Protein AF-A0A1C5XAY7-F1 (afdb_monomer_lite)

Radius of gyration: 15.76 Å; chains: 1; bounding box: 36×45×26 Å

Structure (mmCIF, N/CA/C/O backbone):
data_AF-A0A1C5XAY7-F1
#
_entry.id   AF-A0A1C5XAY7-F1
#
loop_
_atom_site.group_PDB
_atom_site.id
_atom_site.type_symbol
_atom_site.label_atom_id
_atom_site.label_alt_id
_atom_site.label_comp_id
_atom_site.label_asym_id
_atom_site.label_entity_id
_atom_site.label_seq_id
_atom_site.pdbx_PDB_ins_code
_atom_site.Cartn_x
_atom_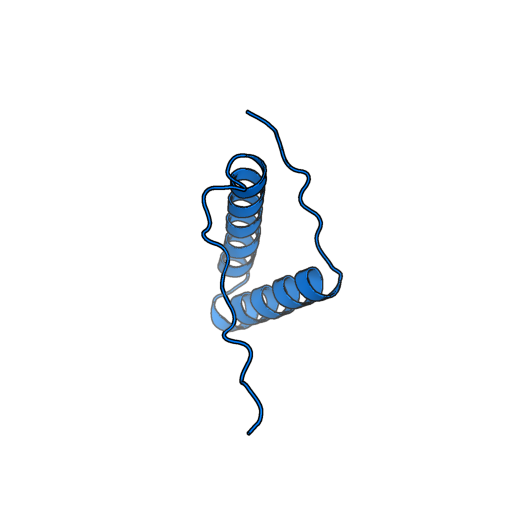site.Cartn_y
_atom_site.Cartn_z
_atom_site.occupancy
_atom_site.B_iso_or_equiv
_atom_site.auth_seq_id
_atom_site.auth_comp_id
_atom_site.auth_asym_id
_atom_site.auth_atom_id
_atom_site.pdbx_PDB_model_num
ATOM 1 N N . MET A 1 1 ? 25.356 1.223 -8.639 1.00 69.56 1 MET A N 1
ATOM 2 C CA . MET A 1 1 ? 24.297 0.218 -8.411 1.00 69.56 1 MET A CA 1
ATOM 3 C C . MET A 1 1 ? 23.301 0.345 -9.543 1.00 69.56 1 MET A C 1
ATOM 5 O O . MET A 1 1 ? 23.083 1.461 -9.996 1.00 69.56 1 MET A O 1
ATOM 9 N N . GLN A 1 2 ? 22.796 -0.771 -10.058 1.00 66.69 2 GLN A N 1
ATOM 10 C CA . GLN A 1 2 ? 21.818 -0.769 -11.143 1.00 66.69 2 GLN A CA 1
ATOM 11 C C . GLN A 1 2 ? 20.430 -0.625 -10.516 1.00 66.69 2 GLN A C 1
ATOM 13 O O . GLN A 1 2 ? 20.057 -1.448 -9.687 1.00 66.69 2 GLN A O 1
ATOM 18 N N . GLU A 1 3 ? 19.719 0.446 -10.854 1.00 75.44 3 GLU A N 1
ATOM 19 C CA . GLU A 1 3 ? 18.371 0.707 -10.348 1.00 75.44 3 GLU A CA 1
ATOM 20 C C . GLU A 1 3 ? 17.357 -0.049 -11.212 1.00 75.44 3 GLU A C 1
ATOM 22 O O . GLU A 1 3 ? 17.345 0.081 -12.440 1.00 75.44 3 GLU A O 1
ATOM 27 N N . TYR A 1 4 ? 16.536 -0.883 -10.582 1.00 82.50 4 TYR A N 1
ATOM 28 C CA . TYR A 1 4 ? 15.517 -1.668 -11.268 1.00 82.50 4 TYR A CA 1
ATOM 29 C C . TYR A 1 4 ? 14.182 -0.936 -11.250 1.00 82.50 4 TYR A C 1
ATOM 31 O O . TYR A 1 4 ? 13.725 -0.464 -10.215 1.00 82.50 4 TYR A O 1
ATOM 39 N N . LYS A 1 5 ? 13.504 -0.885 -12.397 1.00 87.00 5 LYS A N 1
ATOM 40 C CA . LYS A 1 5 ? 12.148 -0.341 -12.452 1.00 87.00 5 LYS A CA 1
ATOM 41 C C . LYS A 1 5 ? 11.174 -1.329 -11.811 1.00 87.00 5 LYS A C 1
ATOM 43 O O . LYS A 1 5 ? 11.025 -2.444 -12.304 1.00 87.00 5 LYS A O 1
ATOM 48 N N . ILE A 1 6 ? 10.473 -0.891 -10.769 1.00 87.62 6 ILE A N 1
ATOM 49 C CA . ILE A 1 6 ? 9.332 -1.632 -10.228 1.00 87.62 6 ILE A CA 1
ATOM 50 C C . ILE A 1 6 ? 8.122 -1.443 -11.133 1.00 87.62 6 ILE A C 1
ATOM 52 O O . ILE A 1 6 ? 7.843 -0.345 -11.620 1.00 87.62 6 ILE A O 1
ATOM 56 N N . ILE A 1 7 ? 7.419 -2.545 -11.365 1.00 91.50 7 ILE A N 1
ATOM 57 C CA . ILE A 1 7 ? 6.177 -2.599 -12.123 1.00 91.50 7 ILE A CA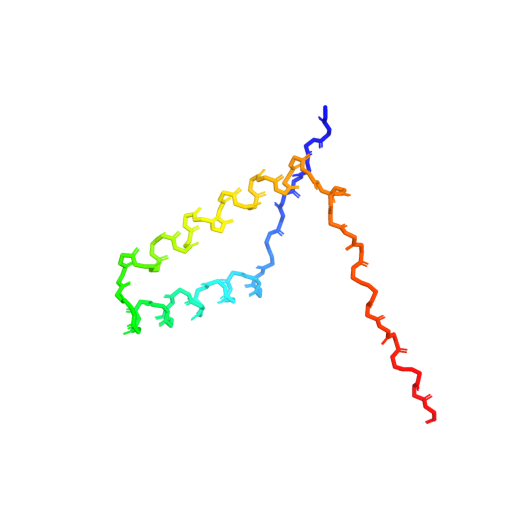 1
ATOM 58 C C . ILE A 1 7 ? 5.157 -3.290 -11.226 1.00 91.50 7 ILE A C 1
ATOM 60 O O . ILE A 1 7 ? 5.420 -4.384 -10.733 1.00 91.50 7 ILE A O 1
ATOM 64 N N . LEU A 1 8 ? 4.014 -2.643 -11.021 1.00 91.00 8 LEU A N 1
ATOM 65 C CA . LEU A 1 8 ? 2.876 -3.230 -10.325 1.00 91.00 8 LEU A CA 1
ATOM 66 C C . LEU A 1 8 ? 1.892 -3.768 -11.357 1.00 91.00 8 LEU A C 1
ATOM 68 O O . LEU A 1 8 ? 1.589 -3.095 -12.346 1.00 91.00 8 LEU A O 1
ATOM 72 N N . THR A 1 9 ? 1.424 -4.992 -11.138 1.00 96.62 9 THR A N 1
ATOM 73 C CA . THR A 1 9 ? 0.294 -5.547 -11.882 1.00 96.62 9 THR A CA 1
ATOM 74 C C . THR A 1 9 ? -1.006 -4.965 -11.336 1.00 96.62 9 THR A C 1
ATOM 76 O O . THR A 1 9 ? -1.045 -4.433 -10.229 1.00 96.62 9 THR A O 1
ATOM 79 N N . TRP A 1 10 ? -2.087 -5.084 -12.105 1.00 97.31 10 TRP A N 1
ATOM 80 C CA . TRP A 1 10 ? -3.418 -4.734 -11.609 1.00 97.31 10 TRP A CA 1
ATOM 81 C C . TRP A 1 10 ? -3.806 -5.560 -10.381 1.00 97.31 10 TRP A C 1
ATOM 83 O O . TRP A 1 10 ? -4.319 -4.996 -9.427 1.00 97.31 10 TRP A O 1
ATOM 93 N N . GLU A 1 11 ? -3.490 -6.858 -10.372 1.00 97.62 11 GLU A N 1
ATOM 94 C CA . GLU A 1 11 ? -3.712 -7.748 -9.221 1.00 97.62 11 GLU A CA 1
ATOM 95 C C . GLU A 1 11 ? -2.998 -7.234 -7.968 1.00 97.62 11 GLU A C 1
ATOM 97 O O . GLU A 1 11 ? -3.634 -7.069 -6.938 1.00 97.62 11 GLU A O 1
ATOM 102 N N . ALA A 1 12 ? -1.723 -6.848 -8.078 1.00 95.88 12 ALA A N 1
ATOM 103 C CA . ALA A 1 12 ? -0.986 -6.299 -6.943 1.00 95.88 12 ALA A CA 1
ATOM 104 C C . ALA A 1 12 ? -1.571 -4.968 -6.441 1.00 95.88 12 ALA A C 1
ATOM 106 O O . ALA A 1 12 ? -1.455 -4.657 -5.262 1.00 95.88 12 ALA A O 1
ATOM 107 N N . ILE A 1 13 ? -2.182 -4.164 -7.317 1.00 95.31 13 ILE A N 1
ATOM 108 C CA . ILE A 1 13 ? -2.872 -2.937 -6.898 1.00 95.31 13 ILE A CA 1
ATOM 109 C C . ILE A 1 13 ? -4.140 -3.290 -6.114 1.00 95.31 13 ILE A C 1
ATOM 111 O O . ILE A 1 13 ? -4.359 -2.704 -5.058 1.00 95.31 13 ILE A O 1
ATOM 115 N N . TYR A 1 14 ? -4.931 -4.256 -6.592 1.00 97.06 14 TYR A N 1
ATOM 116 C CA . TYR A 1 14 ? -6.123 -4.723 -5.878 1.00 97.06 14 TYR A CA 1
ATOM 117 C C . TYR A 1 14 ? -5.774 -5.331 -4.519 1.00 97.06 14 TYR A C 1
ATOM 119 O O . TYR A 1 14 ? -6.375 -4.936 -3.530 1.00 97.06 14 TYR A O 1
ATOM 127 N N . ASP A 1 15 ? -4.742 -6.175 -4.442 1.00 97.56 15 ASP A N 1
ATOM 128 C CA . ASP A 1 15 ? -4.283 -6.757 -3.175 1.00 97.56 15 ASP A CA 1
ATOM 129 C C . ASP A 1 15 ? -3.919 -5.670 -2.149 1.00 97.56 15 ASP A C 1
ATOM 131 O O . ASP A 1 15 ? -4.236 -5.780 -0.966 1.00 97.56 15 ASP A O 1
ATOM 135 N N . VAL A 1 16 ? -3.253 -4.595 -2.588 1.00 96.38 16 VAL A N 1
ATOM 136 C CA . VAL A 1 16 ? -2.884 -3.480 -1.703 1.00 96.38 16 VAL A CA 1
ATOM 137 C C . VAL A 1 16 ? -4.112 -2.727 -1.211 1.00 96.38 16 VAL A C 1
ATOM 139 O O . VAL A 1 16 ? -4.157 -2.370 -0.033 1.00 96.38 16 VAL A O 1
ATOM 142 N N . THR A 1 17 ? -5.089 -2.484 -2.086 1.00 96.81 17 THR A N 1
ATOM 143 C CA . THR A 1 17 ? -6.346 -1.829 -1.713 1.00 96.81 17 THR A CA 1
ATOM 144 C C . THR A 1 17 ? -7.141 -2.688 -0.736 1.00 96.81 17 THR A C 1
ATOM 146 O O . THR A 1 17 ? -7.476 -2.196 0.334 1.00 96.81 17 THR A O 1
ATOM 149 N N . ASP A 1 18 ? -7.337 -3.973 -1.027 1.00 98.31 18 ASP A N 1
ATOM 150 C CA . ASP A 1 18 ? -8.094 -4.890 -0.168 1.00 98.31 18 ASP A CA 1
ATOM 151 C C . ASP A 1 18 ? -7.477 -4.990 1.241 1.00 98.31 18 ASP A C 1
ATOM 153 O O . ASP A 1 18 ? -8.187 -4.995 2.249 1.00 98.31 18 ASP A O 1
ATOM 157 N N . ILE A 1 19 ? -6.141 -5.022 1.338 1.00 98.31 19 ILE A N 1
ATOM 158 C CA . ILE A 1 19 ? -5.442 -5.024 2.631 1.00 98.31 19 ILE A CA 1
ATOM 159 C C . ILE A 1 19 ? -5.594 -3.676 3.348 1.00 98.31 19 ILE A C 1
ATOM 161 O O . ILE A 1 19 ? -5.788 -3.656 4.564 1.00 98.31 19 ILE A O 1
ATOM 165 N N . ALA A 1 20 ? -5.476 -2.554 2.633 1.00 98.25 20 ALA A N 1
ATOM 166 C CA . ALA A 1 20 ? -5.614 -1.228 3.229 1.00 98.25 20 ALA A CA 1
ATOM 167 C C . ALA A 1 20 ? -7.031 -0.998 3.770 1.00 98.25 20 ALA A C 1
ATOM 169 O O . ALA A 1 20 ? -7.159 -0.520 4.895 1.00 98.25 20 ALA A O 1
ATOM 170 N N . ASP A 1 21 ? -8.054 -1.407 3.020 1.00 98.38 21 ASP A N 1
ATOM 171 C CA . ASP A 1 21 ? -9.460 -1.312 3.418 1.00 98.38 21 ASP A CA 1
ATOM 172 C C . ASP A 1 21 ? -9.724 -2.145 4.683 1.00 98.38 21 ASP A C 1
ATOM 174 O O . ASP A 1 21 ? -10.302 -1.643 5.646 1.00 98.38 21 ASP A O 1
ATOM 178 N N . TYR A 1 22 ? -9.207 -3.381 4.745 1.00 98.56 22 TYR A N 1
ATOM 179 C CA . TYR A 1 22 ? -9.284 -4.208 5.956 1.00 98.56 22 TYR A CA 1
ATOM 180 C C . TYR A 1 22 ? -8.598 -3.544 7.161 1.00 98.56 22 TYR A C 1
ATOM 182 O O . TYR A 1 22 ? -9.117 -3.558 8.277 1.00 98.56 22 TYR A O 1
ATOM 190 N N . ILE A 1 23 ? -7.419 -2.949 6.958 1.00 98.50 23 ILE A N 1
ATOM 191 C CA . ILE A 1 23 ? -6.702 -2.263 8.039 1.00 98.50 23 ILE A CA 1
ATOM 192 C C . ILE A 1 23 ? -7.465 -1.016 8.499 1.00 98.50 23 ILE A C 1
ATOM 194 O O . ILE A 1 23 ? -7.488 -0.730 9.695 1.00 98.50 23 ILE A O 1
ATOM 198 N N . GLU A 1 24 ? -8.067 -0.266 7.578 1.00 98.44 24 GLU A N 1
ATOM 199 C CA . GLU A 1 24 ? -8.875 0.906 7.906 1.00 98.44 24 GLU A CA 1
ATOM 200 C C . GLU A 1 24 ? -10.109 0.519 8.725 1.00 98.44 24 GLU A C 1
ATOM 202 O O . GLU A 1 24 ? -10.386 1.167 9.736 1.00 98.44 24 GLU A O 1
ATOM 207 N N . GLU A 1 25 ? -10.805 -0.550 8.335 1.00 98.44 25 GLU A N 1
ATOM 208 C CA . GLU A 1 25 ? -11.988 -1.050 9.040 1.00 98.44 25 GLU A CA 1
ATOM 209 C C . GLU A 1 25 ? -11.652 -1.513 10.469 1.00 98.44 25 GLU A C 1
ATOM 211 O O . GLU A 1 25 ? -12.350 -1.154 11.419 1.00 98.44 25 GLU A O 1
ATOM 216 N N . GLU A 1 26 ? -10.549 -2.247 10.644 1.00 98.50 26 GLU A N 1
ATOM 217 C CA . GLU A 1 26 ? -10.191 -2.864 11.930 1.00 98.50 26 GLU A CA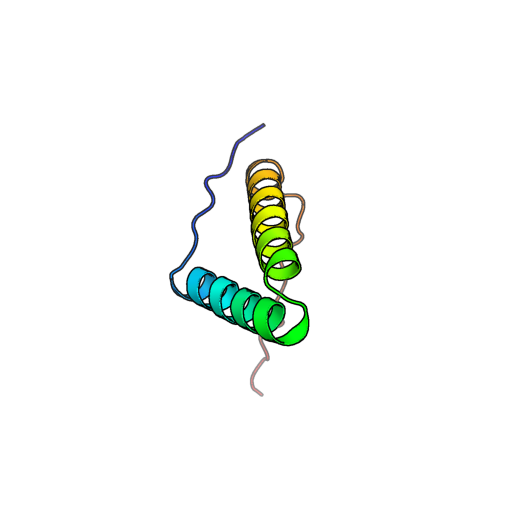 1
ATOM 218 C C . GLU A 1 26 ? -9.373 -1.952 12.861 1.00 98.50 26 GLU A C 1
ATOM 220 O O . GLU A 1 26 ? -9.502 -2.014 14.087 1.00 98.50 26 GLU A O 1
ATOM 225 N N . PHE A 1 27 ? -8.503 -1.104 12.306 1.00 97.81 27 PHE A N 1
ATOM 226 C CA . PHE A 1 27 ? -7.518 -0.321 13.067 1.00 97.81 27 PHE A CA 1
ATOM 227 C C . PHE A 1 27 ? -7.617 1.188 12.825 1.00 97.81 27 PHE A C 1
ATOM 229 O O . PHE A 1 27 ? -6.940 1.968 13.499 1.00 97.81 27 PHE A O 1
ATOM 236 N N . GLY A 1 28 ? -8.477 1.620 11.905 1.00 98.06 28 GLY A N 1
ATOM 237 C CA . GLY A 1 28 ? -8.672 3.017 11.552 1.00 98.06 28 GLY A CA 1
ATOM 238 C C . GLY A 1 28 ? -7.719 3.513 10.466 1.00 98.06 28 GLY A C 1
ATOM 239 O O . GLY A 1 28 ? -6.623 2.994 10.242 1.00 98.06 28 GLY A O 1
ATOM 240 N N . GLN A 1 29 ? -8.133 4.603 9.825 1.00 98.19 29 GLN A N 1
ATOM 241 C CA . GLN A 1 29 ? -7.473 5.180 8.654 1.00 98.19 29 GLN A CA 1
ATOM 242 C C . GLN A 1 29 ? -5.976 5.469 8.860 1.00 98.19 29 GLN A C 1
ATOM 244 O O . GLN A 1 29 ? -5.164 5.206 7.978 1.00 98.19 29 GLN A O 1
ATOM 249 N N . GLN A 1 30 ? -5.573 5.935 10.049 1.00 98.38 30 GLN A N 1
ATOM 250 C CA . GLN A 1 30 ? -4.165 6.234 10.339 1.00 98.38 30 GLN A CA 1
ATOM 251 C C . GLN A 1 30 ? -3.251 5.008 10.154 1.00 98.38 30 GLN A C 1
ATOM 253 O O . GLN A 1 30 ? -2.094 5.147 9.748 1.00 98.38 30 GLN A O 1
ATOM 258 N N . HIS A 1 31 ? -3.750 3.808 10.459 1.00 98.38 31 HIS A N 1
ATOM 259 C CA . HIS A 1 31 ? -2.999 2.569 10.281 1.00 98.38 31 HIS A CA 1
ATOM 260 C C . HIS A 1 31 ? -2.925 2.157 8.807 1.00 98.38 31 HIS A C 1
ATOM 262 O O . HIS A 1 31 ? -1.861 1.719 8.364 1.00 98.38 31 HIS A O 1
ATOM 268 N N . ALA A 1 32 ? -3.999 2.359 8.041 1.00 98.31 32 ALA A N 1
ATOM 269 C CA . ALA A 1 32 ? -4.023 2.095 6.604 1.00 98.31 32 ALA A CA 1
ATOM 270 C C . ALA A 1 32 ? -3.084 3.041 5.835 1.00 98.31 32 ALA A C 1
ATOM 272 O O . ALA A 1 32 ? -2.282 2.588 5.015 1.00 98.31 32 ALA A O 1
ATOM 273 N N . ASP A 1 33 ? -3.094 4.335 6.168 1.00 98.00 33 ASP A N 1
ATOM 274 C CA . ASP A 1 33 ? -2.186 5.333 5.590 1.00 98.00 33 ASP A CA 1
ATOM 275 C C . ASP A 1 33 ? -0.719 4.972 5.853 1.00 98.00 33 ASP A C 1
ATOM 277 O O . ASP A 1 33 ? 0.134 5.034 4.959 1.00 98.00 33 ASP A O 1
ATOM 281 N N . ARG A 1 34 ? -0.415 4.548 7.088 1.00 98.38 34 ARG A N 1
ATOM 282 C CA . ARG A 1 34 ? 0.928 4.099 7.459 1.00 98.38 34 ARG A CA 1
ATOM 283 C C . ARG A 1 34 ? 1.340 2.855 6.679 1.00 98.38 34 ARG A C 1
ATOM 285 O O . ARG A 1 34 ? 2.445 2.832 6.149 1.00 98.38 34 ARG A O 1
ATOM 292 N N . PHE A 1 35 ? 0.465 1.856 6.570 1.00 97.88 35 PHE A N 1
ATOM 293 C CA . PHE A 1 35 ? 0.728 0.647 5.789 1.00 97.88 35 PHE A CA 1
ATOM 294 C C . PHE A 1 35 ? 1.085 0.978 4.333 1.00 97.88 35 PHE A C 1
ATOM 296 O O . PHE A 1 35 ? 2.104 0.506 3.827 1.00 97.88 35 PHE A O 1
ATOM 303 N N . GLN A 1 36 ? 0.302 1.838 3.677 1.00 96.38 36 GLN A N 1
ATOM 304 C CA . GLN A 1 36 ? 0.563 2.238 2.292 1.00 96.38 36 GLN A CA 1
ATOM 305 C C . GLN A 1 36 ? 1.894 2.996 2.145 1.00 96.38 36 GLN A C 1
ATOM 307 O O . GLN A 1 36 ? 2.638 2.768 1.185 1.00 96.38 36 GLN A O 1
ATOM 312 N N . SER A 1 37 ? 2.224 3.874 3.100 1.00 97.38 37 SER A N 1
ATOM 313 C CA . SER A 1 37 ? 3.508 4.587 3.125 1.00 97.38 37 SER A CA 1
ATOM 314 C C . SER A 1 37 ? 4.692 3.632 3.299 1.00 97.38 37 SER A C 1
ATOM 316 O O . SER A 1 37 ? 5.651 3.699 2.526 1.00 97.38 37 SER A O 1
ATOM 318 N N . ASP A 1 38 ? 4.610 2.719 4.268 1.00 97.06 38 ASP A N 1
ATOM 319 C CA . ASP A 1 38 ? 5.662 1.742 4.560 1.00 97.06 38 ASP A CA 1
ATOM 320 C C . ASP A 1 38 ? 5.871 0.808 3.354 1.00 97.06 38 ASP A C 1
ATOM 322 O O . ASP A 1 38 ? 7.003 0.562 2.935 1.00 97.06 38 ASP A O 1
ATOM 326 N N . LEU A 1 39 ? 4.789 0.349 2.714 1.00 95.06 39 LEU A N 1
ATOM 327 C CA . LEU A 1 39 ? 4.859 -0.474 1.506 1.00 95.06 39 LEU A CA 1
ATOM 328 C C . LEU A 1 39 ? 5.563 0.259 0.354 1.00 95.06 39 LEU A C 1
ATOM 330 O O . LEU A 1 39 ? 6.407 -0.320 -0.335 1.00 95.06 39 LEU A O 1
ATOM 334 N N . LYS A 1 40 ? 5.261 1.546 0.154 1.00 92.44 40 LYS A N 1
ATOM 335 C CA . LYS A 1 40 ? 5.928 2.375 -0.856 1.00 92.44 40 LYS A CA 1
ATOM 336 C C . LYS A 1 40 ? 7.428 2.500 -0.598 1.00 92.44 40 LYS A C 1
ATOM 338 O O . LYS A 1 40 ? 8.207 2.394 -1.547 1.00 92.44 40 LYS A O 1
ATOM 343 N N . GLU A 1 41 ? 7.836 2.690 0.653 1.00 92.94 41 GLU A N 1
ATOM 344 C CA . GLU A 1 41 ? 9.250 2.741 1.034 1.00 92.94 41 GLU A CA 1
ATOM 345 C C . GLU A 1 41 ? 9.948 1.398 0.773 1.00 92.94 41 GLU A C 1
ATOM 347 O O . GLU A 1 41 ? 11.015 1.358 0.159 1.00 92.94 41 GLU A O 1
ATOM 352 N N . GLN A 1 42 ? 9.320 0.277 1.144 1.00 89.94 42 GLN A N 1
ATOM 353 C CA . GLN A 1 42 ? 9.864 -1.058 0.870 1.00 89.94 42 GLN A CA 1
ATOM 354 C C . GLN A 1 42 ? 10.028 -1.319 -0.634 1.00 89.94 42 GLN A C 1
ATOM 356 O O . GLN A 1 42 ? 11.051 -1.860 -1.057 1.00 89.94 42 GLN A O 1
ATOM 361 N N . MET A 1 43 ? 9.078 -0.877 -1.463 1.00 88.50 43 MET A N 1
ATOM 362 C CA . MET A 1 43 ? 9.212 -0.937 -2.921 1.00 88.50 43 MET A CA 1
ATOM 363 C C . MET A 1 43 ? 10.394 -0.090 -3.413 1.00 88.50 43 MET A C 1
ATOM 365 O O . MET A 1 43 ? 11.220 -0.557 -4.190 1.00 88.50 43 MET A O 1
ATOM 369 N N . GLN A 1 44 ? 10.560 1.137 -2.931 1.00 85.69 44 GLN A N 1
ATOM 370 C CA . GLN A 1 44 ? 11.718 1.955 -3.314 1.00 85.69 44 GLN A CA 1
ATOM 371 C C . GLN A 1 44 ? 13.053 1.328 -2.889 1.00 85.69 44 GLN A C 1
ATOM 373 O O . GLN A 1 44 ? 14.039 1.428 -3.612 1.00 85.69 44 GLN A O 1
ATOM 378 N N . ASN A 1 45 ? 13.094 0.616 -1.766 1.00 86.25 45 ASN A N 1
ATOM 379 C CA . ASN A 1 45 ? 14.284 -0.131 -1.367 1.00 86.25 45 ASN A CA 1
ATOM 380 C C . ASN A 1 45 ? 14.525 -1.348 -2.282 1.00 86.25 45 ASN A C 1
ATOM 382 O O . ASN A 1 45 ? 15.660 -1.629 -2.667 1.00 86.25 45 ASN A O 1
ATOM 386 N N . LEU A 1 46 ? 13.469 -2.043 -2.712 1.00 84.06 46 LEU A N 1
ATOM 387 C CA . LEU A 1 46 ? 13.553 -3.164 -3.657 1.00 84.06 46 LEU A CA 1
ATOM 388 C C . LEU A 1 46 ? 14.137 -2.767 -5.020 1.00 84.06 46 LEU A C 1
ATOM 390 O O . LEU A 1 46 ? 14.875 -3.560 -5.610 1.00 84.06 46 LEU A O 1
ATOM 394 N N . SER A 1 47 ? 13.863 -1.553 -5.517 1.00 79.88 47 SER A N 1
ATOM 395 C CA . SER A 1 47 ? 14.465 -1.075 -6.773 1.00 79.88 47 SER A CA 1
ATOM 396 C C .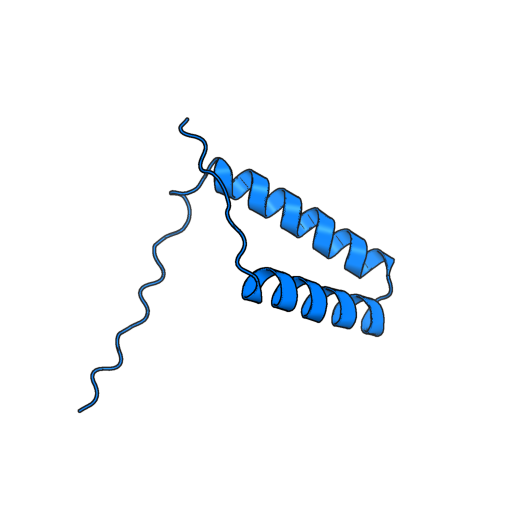 SER A 1 47 ? 15.993 -0.978 -6.685 1.00 79.88 47 SER A C 1
ATOM 398 O O . SER A 1 47 ? 16.682 -1.161 -7.692 1.00 79.88 47 SER A O 1
ATOM 400 N N . GLN A 1 48 ? 16.524 -0.747 -5.480 1.00 74.69 48 GLN A N 1
ATOM 401 C CA . GLN A 1 48 ? 17.956 -0.632 -5.195 1.00 74.69 48 GLN A CA 1
ATOM 402 C C . GLN A 1 48 ? 18.596 -1.982 -4.826 1.00 74.69 48 GLN A C 1
ATOM 404 O O . GLN A 1 48 ? 19.768 -2.208 -5.130 1.00 74.69 48 GLN A O 1
ATOM 409 N N . PHE A 1 49 ? 17.826 -2.896 -4.221 1.00 72.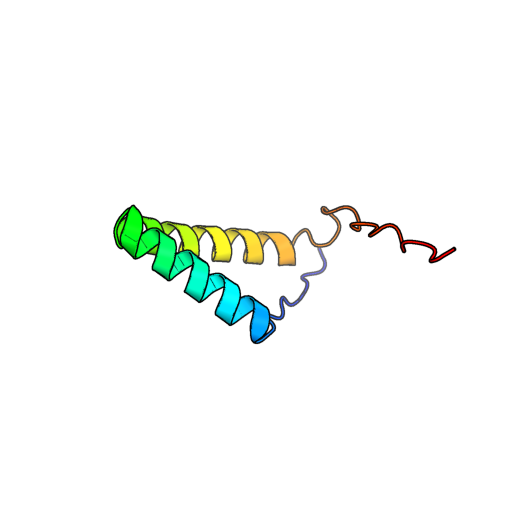81 49 PHE A N 1
ATOM 410 C CA . PHE A 1 49 ? 18.294 -4.179 -3.676 1.00 72.81 49 PHE A CA 1
ATOM 411 C C . PHE A 1 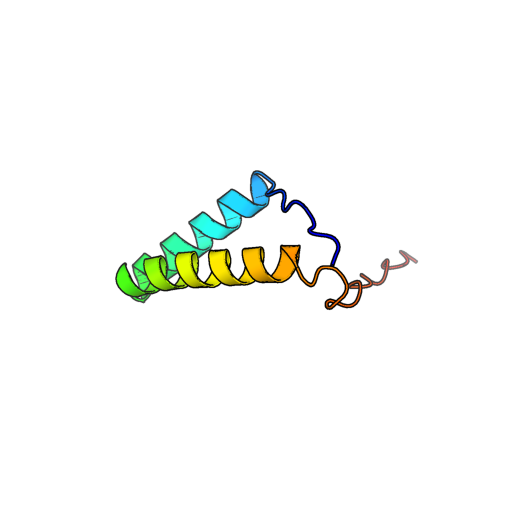49 ? 17.638 -5.409 -4.325 1.00 72.81 49 PHE A C 1
ATOM 413 O O . PHE A 1 49 ? 17.394 -6.414 -3.659 1.00 72.81 49 PHE A O 1
ATOM 420 N N . SER A 1 50 ? 17.369 -5.382 -5.631 1.00 64.12 50 SER A N 1
ATOM 421 C CA . SER A 1 50 ? 16.621 -6.456 -6.314 1.00 64.12 50 SER A CA 1
ATOM 422 C C . SER A 1 50 ? 17.247 -7.860 -6.210 1.00 64.12 50 SER A C 1
ATOM 424 O O . SER A 1 50 ? 16.550 -8.858 -6.373 1.00 64.12 50 SER A O 1
ATOM 426 N N . THR A 1 51 ? 18.546 -7.964 -5.900 1.00 66.31 51 THR A N 1
ATOM 427 C CA . THR A 1 51 ? 19.253 -9.239 -5.683 1.00 66.31 51 THR A CA 1
ATOM 428 C C . THR A 1 51 ? 19.292 -9.693 -4.220 1.00 66.31 51 THR A C 1
ATOM 430 O O . THR A 1 51 ? 19.894 -10.725 -3.933 1.00 66.31 51 THR A O 1
ATOM 433 N N . ALA A 1 52 ? 18.713 -8.933 -3.285 1.00 66.31 52 ALA A N 1
ATOM 434 C CA . ALA A 1 52 ? 18.734 -9.252 -1.854 1.00 66.31 52 ALA A CA 1
ATOM 435 C C . ALA A 1 52 ? 17.728 -10.344 -1.461 1.00 66.31 52 ALA A C 1
ATOM 437 O O . ALA A 1 52 ? 17.902 -10.994 -0.432 1.00 66.31 52 ALA A O 1
ATOM 438 N N . PHE A 1 53 ? 16.703 -10.574 -2.284 1.00 66.31 53 PHE A N 1
ATOM 439 C CA . PHE A 1 53 ? 15.697 -11.597 -2.026 1.00 66.31 53 PHE A CA 1
ATOM 440 C C . PHE A 1 53 ? 16.061 -12.895 -2.761 1.00 66.31 53 PHE A C 1
ATOM 442 O O . PHE A 1 53 ? 16.240 -12.880 -3.984 1.00 66.31 53 PHE A O 1
ATOM 449 N N . PRO A 1 54 ? 16.195 -14.033 -2.052 1.00 68.12 54 PRO A N 1
ATOM 450 C CA . PRO A 1 54 ? 16.391 -15.318 -2.704 1.00 68.12 54 PRO A CA 1
ATOM 451 C C . PRO A 1 54 ? 15.170 -15.628 -3.569 1.00 68.12 54 PRO A C 1
ATOM 453 O O . PRO A 1 54 ? 14.039 -15.325 -3.192 1.00 68.12 54 PRO A O 1
ATOM 456 N N . ARG A 1 55 ? 15.382 -16.258 -4.730 1.00 71.56 55 ARG A N 1
ATOM 457 C CA . ARG A 1 55 ? 14.252 -16.730 -5.535 1.00 71.56 55 ARG A CA 1
ATOM 458 C C . ARG A 1 55 ? 13.440 -17.708 -4.700 1.00 71.56 55 ARG A C 1
ATOM 460 O O . ARG A 1 55 ? 13.965 -18.746 -4.291 1.00 71.56 55 ARG A O 1
ATOM 467 N N . THR A 1 56 ? 12.167 -17.405 -4.499 1.00 69.25 56 THR A N 1
ATOM 468 C CA . THR A 1 56 ? 11.211 -18.362 -3.960 1.00 69.25 56 THR A CA 1
ATOM 469 C C . THR A 1 56 ? 11.091 -19.493 -4.977 1.00 69.25 56 THR A C 1
ATOM 471 O O . THR A 1 56 ? 10.531 -19.320 -6.056 1.00 69.25 56 THR A O 1
ATOM 474 N N . GLN A 1 57 ? 11.706 -20.639 -4.691 1.00 57.66 57 GLN A N 1
ATOM 475 C CA . GLN A 1 57 ? 11.432 -21.853 -5.447 1.00 57.66 57 GLN A CA 1
ATOM 476 C C . GLN A 1 57 ? 10.074 -22.357 -4.969 1.00 57.66 57 GLN A C 1
ATOM 478 O O . GLN A 1 57 ? 9.992 -22.953 -3.898 1.00 57.66 57 GLN A O 1
ATOM 483 N N . GLU A 1 58 ? 9.005 -22.117 -5.727 1.00 57.16 58 GLU A N 1
ATOM 484 C CA . GLU A 1 58 ? 7.832 -22.974 -5.588 1.00 57.16 58 GLU A CA 1
ATOM 485 C C . GLU A 1 58 ? 8.268 -24.396 -5.970 1.00 57.16 58 GLU A C 1
ATOM 487 O O . GLU A 1 58 ? 8.746 -24.606 -7.092 1.00 57.16 58 GLU A O 1
ATOM 492 N N . PRO A 1 59 ? 8.163 -25.394 -5.073 1.00 53.59 59 PRO A N 1
ATOM 493 C CA . PRO A 1 59 ? 8.333 -26.767 -5.495 1.00 53.59 59 PRO A CA 1
ATOM 494 C C . PRO A 1 59 ? 7.196 -27.059 -6.470 1.00 53.59 59 PRO A C 1
ATOM 496 O O . PRO A 1 59 ? 6.034 -27.137 -6.069 1.00 53.59 59 PRO A O 1
ATOM 499 N N . VAL A 1 60 ? 7.529 -27.216 -7.753 1.00 58.31 60 VAL A N 1
ATOM 500 C CA . VAL A 1 60 ? 6.622 -27.797 -8.744 1.00 58.31 60 VAL A CA 1
ATOM 501 C C . VAL A 1 60 ? 6.130 -29.103 -8.133 1.00 58.31 60 VAL A C 1
ATOM 503 O O . VAL A 1 60 ? 6.901 -30.060 -8.016 1.00 58.31 60 VAL A O 1
ATOM 506 N N . LYS A 1 61 ? 4.874 -29.137 -7.673 1.00 53.09 61 LYS A N 1
ATOM 507 C CA . LYS A 1 61 ? 4.247 -30.381 -7.239 1.00 53.09 61 LYS A CA 1
ATOM 508 C C . LYS A 1 61 ? 4.272 -31.286 -8.463 1.00 53.09 61 LYS A C 1
ATOM 510 O O . LYS A 1 61 ? 3.517 -31.073 -9.405 1.00 53.09 61 LYS A O 1
ATOM 515 N N . LYS A 1 62 ? 5.196 -32.249 -8.488 1.00 54.03 62 LYS A N 1
ATOM 516 C CA . LYS A 1 62 ? 5.164 -33.332 -9.465 1.00 54.03 62 LYS A CA 1
ATOM 517 C C . LYS A 1 62 ? 3.868 -34.084 -9.203 1.00 54.03 62 LYS A C 1
ATOM 519 O O . LYS A 1 62 ? 3.773 -34.807 -8.215 1.00 54.03 62 LYS A O 1
ATOM 524 N N . SER A 1 63 ? 2.868 -33.842 -10.040 1.00 58.38 63 SER A N 1
ATOM 525 C CA . SER A 1 63 ? 1.696 -34.698 -10.145 1.00 58.38 63 SER A CA 1
ATOM 526 C C . SER A 1 63 ? 2.202 -36.110 -10.445 1.00 58.38 63 SER A C 1
ATOM 528 O O . SER A 1 63 ? 2.869 -36.310 -11.463 1.00 58.38 63 SER A O 1
ATOM 530 N N . LEU A 1 64 ? 1.994 -37.029 -9.500 1.00 62.22 64 LEU A N 1
ATOM 531 C CA . LEU A 1 64 ? 2.178 -38.469 -9.694 1.00 62.22 64 LEU A CA 1
ATOM 532 C C . LEU A 1 64 ? 1.022 -39.028 -10.526 1.00 62.22 64 LEU A C 1
ATOM 534 O O . LEU A 1 64 ? -0.110 -38.523 -10.346 1.00 62.22 64 LEU A O 1
#

Sequence (64 aa):
MQEYKIILTWEAIYDVTDIADYIEEEFGQQHADRFQSDLKEQMQNLSQFSTAFPRTQEPVKKSL

Foldseek 3Di:
DQFADDDDDPVNVVVLVVVLVVCCVPPNNVRSVVSVVVVVVVVNVCRVPVVVDDPPPPPPPPDD

Secondary structure (DSSP, 8-state):
-PPPPP---HHHHHHHHHHHHHHHHHH-HHHHHHHHHHHHHHHHHHHH-TTSSPP---------

pLDDT: mean 85.16, std 15.19, range [53.09, 98.56]